Protein 6WFI (pdb70)

Structure (mmCIF, N/CA/C/O backbone):
data_6WFI
#
_entry.id   6WFI
#
_cell.length_a   68.837
_cell.length_b   68.837
_cell.length_c   103.370
_cell.angle_alpha   90.000
_cell.angle_beta   90.000
_cell.angle_gamma   90.000
#
_symmetry.space_group_name_H-M   'P 41 21 2'
#
loop_
_entity.id
_entity.type
_entity.pdbx_description
1 polymer 'Methylmalonyl-CoA epimerase'
2 non-polymer 'COBALT (II) ION'
3 non-polymer 'SULFATE ION'
4 non-polymer 'CHLORIDE ION'
5 non-polymer DI(HYDROXYETHYL)ETHER
6 non-polymer [1-[2-[3-[[(2~{R})-4-[[[(2~{R},3~{S},4~{R},5~{R})-5-(6-aminopurin-9-yl)-4-oxidanyl-3-phosphonooxy-oxolan-2-yl]methoxy-oxidanyl-phosphoryl]oxy-oxidanyl-phosphoryl]oxy-3,3-dimethyl-2-oxidanyl-butanoyl]amino]propanoylamino]ethylsulfanyl]-1-oxidanylidene-propan-2-ylidene]-bis(oxidanidyl)azanium
7 water water
#
loop_
_atom_site.group_PDB
_atom_site.id
_atom_site.type_symbol
_atom_site.label_atom_id
_atom_site.label_alt_id
_atom_site.label_comp_id
_atom_site.label_asym_id
_atom_site.label_entity_id
_atom_site.label_seq_id
_atom_site.pdbx_PDB_ins_code
_atom_site.Cartn_x
_atom_site.Cartn_y
_atom_site.Cartn_z
_atom_site.occupancy
_atom_site.B_iso_or_equiv
_atom_site.auth_seq_id
_atom_site.auth_comp_id
_atom_site.auth_asym_id
_atom_site.auth_atom_id
_atom_site.pdbx_PDB_model_num
ATOM 1 N N . SER A 1 1 ? 31.619 15.990 12.086 1.00 20.66 1 SER A N 1
ATOM 2 C CA A SER A 1 1 ? 30.447 16.759 12.072 0.50 19.22 1 SER A CA 1
ATOM 3 C CA B SER A 1 1 ? 30.240 16.515 12.153 0.50 17.29 1 SER A CA 1
ATOM 4 C C . SER A 1 1 ? 29.740 16.663 10.712 1.00 15.55 1 SER A C 1
ATOM 5 O O . SER A 1 1 ? 30.447 16.732 9.739 1.00 16.33 1 SER A O 1
ATOM 10 N N . LEU A 1 2 ? 28.431 16.663 10.679 1.00 14.38 2 LEU A N 1
ATOM 11 C CA A LEU A 1 2 ? 27.691 16.744 9.379 0.50 12.83 2 LEU A CA 1
ATOM 12 C CA B LEU A 1 2 ? 27.671 16.732 9.391 0.50 14.11 2 LEU A CA 1
ATOM 13 C C . LEU A 1 2 ? 27.521 18.218 9.030 1.00 12.54 2 LEU A C 1
ATOM 14 O O . LEU A 1 2 ? 26.826 18.963 9.736 1.00 14.12 2 LEU A O 1
ATOM 23 N N . THR A 1 3 ? 28.181 18.666 7.975 1.00 12.45 3 THR A N 1
ATOM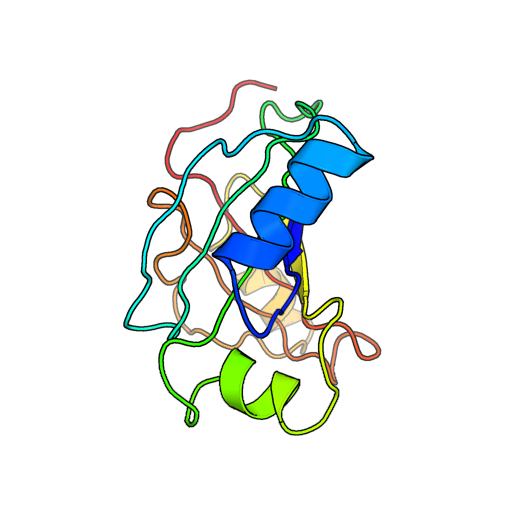 24 C CA . THR A 1 3 ? 28.343 20.071 7.650 1.00 13.02 3 THR A CA 1
ATOM 25 C C . THR A 1 3 ? 27.556 20.535 6.441 1.00 12.08 3 THR A C 1
ATOM 26 O O . THR A 1 3 ? 27.576 21.739 6.120 1.00 13.10 3 THR A O 1
ATOM 30 N N . ARG A 1 4 ? 26.910 19.641 5.688 1.00 11.24 4 ARG A N 1
ATOM 31 C CA . ARG A 1 4 ? 26.062 20.042 4.535 1.00 11.30 4 ARG A CA 1
ATOM 32 C C . ARG A 1 4 ? 25.046 18.946 4.257 1.00 10.59 4 ARG A C 1
ATOM 33 O O . ARG A 1 4 ? 25.220 17.788 4.627 1.00 11.02 4 ARG A O 1
ATOM 41 N N . ILE A 1 5 ? 24.054 19.368 3.496 1.00 11.16 5 ILE A N 1
ATOM 42 C CA . ILE A 1 5 ? 23.256 18.440 2.681 1.00 10.96 5 ILE A CA 1
ATOM 43 C C . ILE A 1 5 ? 24.105 18.101 1.500 1.00 10.98 5 ILE A C 1
ATOM 44 O O . ILE A 1 5 ? 24.365 19.036 0.689 1.00 12.74 5 ILE A O 1
ATOM 49 N N . ASP A 1 6 ? 24.581 16.925 1.274 1.00 10.48 6 ASP A N 1
ATOM 50 C CA . ASP A 1 6 ? 25.394 16.542 0.112 1.00 10.37 6 ASP A CA 1
ATOM 51 C C . ASP A 1 6 ? 24.487 16.255 -1.057 1.00 10.87 6 ASP A C 1
ATOM 52 O O . ASP A 1 6 ? 24.753 16.726 -2.168 1.00 10.63 6 ASP A O 1
ATOM 57 N N . HIS A 1 7 ? 23.447 15.470 -0.907 1.00 10.29 7 HIS A N 1
ATOM 58 C CA . HIS A 1 7 ? 22.560 15.219 -2.063 1.00 9.76 7 HIS A CA 1
ATOM 59 C C . HIS A 1 7 ? 21.238 14.698 -1.564 1.00 10.37 7 HIS A C 1
ATOM 60 O O . HIS A 1 7 ? 21.051 14.209 -0.436 1.00 11.04 7 HIS A O 1
ATOM 67 N N . ILE A 1 8 ? 20.294 14.670 -2.526 1.00 10.34 8 ILE A N 1
ATOM 68 C CA . ILE A 1 8 ? 18.978 14.030 -2.400 1.00 10.77 8 ILE A CA 1
ATOM 69 C C . ILE A 1 8 ? 18.972 12.860 -3.365 1.00 10.88 8 ILE A C 1
ATOM 70 O O . ILE A 1 8 ? 19.219 13.103 -4.578 1.00 11.65 8 ILE A O 1
ATOM 75 N N . GLY A 1 9 ? 18.796 11.649 -2.899 1.00 10.55 9 GLY A N 1
ATOM 76 C CA . GLY A 1 9 ? 18.732 10.490 -3.768 1.00 10.83 9 GLY A CA 1
ATOM 77 C C . GLY A 1 9 ? 17.342 10.265 -4.254 1.00 11.34 9 GLY A C 1
ATOM 78 O O . GLY A 1 9 ? 16.408 10.092 -3.408 1.00 11.95 9 GLY A O 1
ATOM 79 N N . ILE A 1 10 ? 17.131 10.288 -5.528 1.00 11.12 10 ILE A N 1
ATOM 80 C CA . ILE A 1 10 ? 15.819 10.229 -6.203 1.00 11.40 10 ILE A CA 1
ATOM 81 C C . ILE A 1 10 ? 15.777 9.025 -7.093 1.00 12.04 10 ILE A C 1
ATOM 82 O O . ILE A 1 10 ? 16.597 8.920 -8.011 1.00 12.70 10 ILE A O 1
ATOM 87 N N . ALA A 1 11 ? 14.902 8.057 -6.792 1.00 12.55 11 ALA A N 1
ATOM 88 C CA . ALA A 1 11 ? 14.754 6.860 -7.619 1.00 12.40 11 ALA A CA 1
ATOM 89 C C . ALA A 1 11 ? 13.834 7.123 -8.810 1.00 12.74 11 ALA A C 1
ATOM 90 O O . ALA A 1 11 ? 12.797 7.780 -8.692 1.00 13.87 11 ALA A O 1
ATOM 92 N N . CYS A 1 12 ? 14.216 6.511 -9.927 1.00 13.61 12 CYS A N 1
ATOM 93 C CA . CYS A 1 12 ? 13.463 6.669 -11.169 1.00 13.68 12 CYS A CA 1
ATOM 94 C C . CYS A 1 12 ? 13.581 5.389 -12.005 1.00 15.40 12 CYS A C 1
ATOM 95 O O . CYS A 1 12 ? 14.516 4.629 -11.893 1.00 15.78 12 CYS A O 1
ATOM 98 N N . HIS A 1 13 ? 12.528 5.198 -12.811 1.00 16.12 13 HIS A N 1
ATOM 99 C CA . HIS A 1 13 ? 12.531 4.000 -13.706 1.00 17.96 13 HIS A CA 1
ATOM 100 C C . HIS A 1 13 ? 13.482 4.154 -14.873 1.00 18.73 13 HIS A C 1
ATOM 101 O O . HIS A 1 13 ? 14.060 3.139 -15.282 1.00 19.60 13 HIS A O 1
ATOM 108 N N . ASP A 1 14 ? 13.645 5.329 -15.411 1.00 17.22 14 ASP A N 1
ATOM 109 C CA . ASP A 1 14 ? 14.428 5.599 -16.624 1.00 17.86 14 ASP A CA 1
ATOM 110 C C . ASP A 1 14 ? 15.310 6.827 -16.334 1.00 16.58 14 ASP A C 1
ATOM 111 O O . ASP A 1 14 ? 14.845 7.955 -16.385 1.00 16.35 14 ASP A O 1
ATOM 116 N N . LEU A 1 15 ? 16.563 6.538 -16.105 1.00 16.45 15 LEU A N 1
ATOM 117 C CA . LEU A 1 15 ? 17.515 7.607 -15.778 1.00 16.95 15 LEU A CA 1
ATOM 118 C C . LEU A 1 15 ? 17.530 8.649 -16.874 1.00 16.54 15 LEU A C 1
ATOM 119 O O . LEU A 1 15 ? 17.503 9.849 -16.640 1.00 16.25 15 LEU A O 1
ATOM 124 N N . ASP A 1 16 ? 17.627 8.218 -18.162 1.00 17.58 16 ASP A N 1
ATOM 125 C CA . ASP A 1 16 ? 17.776 9.205 -19.238 1.00 17.64 16 ASP A CA 1
ATOM 126 C C . ASP A 1 16 ? 16.557 10.139 -19.322 1.00 15.90 16 ASP A C 1
ATOM 127 O O . ASP A 1 16 ? 16.741 11.372 -19.498 1.00 16.84 16 ASP A O 1
ATOM 132 N N . ALA A 1 17 ? 15.382 9.568 -19.133 1.00 16.94 17 ALA A N 1
ATOM 133 C CA . ALA A 1 17 ? 14.166 10.402 -19.235 1.00 17.12 17 ALA A CA 1
ATOM 134 C C . ALA A 1 17 ? 14.080 11.384 -18.040 1.00 15.67 17 ALA A C 1
ATOM 135 O O . ALA A 1 17 ? 13.724 12.525 -18.196 1.00 16.33 17 ALA A O 1
ATOM 137 N N . THR A 1 18 ? 14.499 10.888 -16.865 1.00 15.73 18 THR A N 1
ATOM 138 C CA . THR A 1 18 ? 14.400 11.773 -15.658 1.00 14.28 18 THR A CA 1
ATOM 139 C C . THR A 1 18 ? 15.480 12.846 -15.695 1.00 14.09 18 THR A C 1
ATOM 140 O O . THR A 1 18 ? 15.179 13.996 -15.398 1.00 14.17 18 THR A O 1
ATOM 144 N N . VAL A 1 19 ? 16.685 12.501 -16.109 1.00 13.59 19 VAL A N 1
ATOM 145 C CA . VAL A 1 19 ? 17.730 13.476 -16.362 1.00 14.49 19 VAL A CA 1
ATOM 146 C C . VAL A 1 19 ? 17.225 14.580 -17.302 1.00 14.99 19 VAL A C 1
ATOM 147 O O . VAL A 1 19 ? 17.423 15.758 -17.059 1.00 14.60 19 VAL A O 1
ATOM 151 N N . GLU A 1 20 ? 16.593 14.167 -18.414 1.00 14.91 20 GLU A N 1
ATOM 152 C CA . GLU A 1 20 ? 16.071 15.165 -19.363 1.00 15.36 20 GLU A CA 1
ATOM 153 C C . GLU A 1 20 ? 14.967 16.039 -18.765 1.00 13.75 20 GLU A C 1
ATOM 154 O O . GLU A 1 20 ? 14.921 17.221 -19.032 1.00 14.99 20 GLU A O 1
ATOM 160 N N . PHE A 1 21 ? 14.117 15.449 -17.942 1.00 13.97 21 PHE A N 1
ATOM 161 C CA . PHE A 1 21 ? 13.120 16.230 -17.196 1.00 13.52 21 PHE A CA 1
ATOM 162 C C . PHE A 1 21 ? 13.739 17.365 -16.388 1.00 13.29 21 PHE A C 1
ATOM 163 O O . PHE A 1 21 ? 13.324 18.513 -16.425 1.00 13.40 21 PHE A O 1
ATOM 171 N N . TYR A 1 22 ? 14.798 17.000 -15.630 1.00 13.30 22 TYR A N 1
ATOM 172 C CA . TYR A 1 22 ? 15.423 18.030 -14.773 1.00 13.03 22 TYR A CA 1
ATOM 173 C C . TYR A 1 22 ? 16.142 19.095 -15.633 1.00 12.68 22 TYR A C 1
ATOM 174 O O . TYR A 1 22 ? 16.160 20.243 -15.251 1.00 14.46 22 TYR A O 1
ATOM 183 N N . ARG A 1 23 ? 16.755 18.653 -16.740 1.00 13.89 23 ARG A N 1
ATOM 184 C CA . ARG A 1 23 ? 17.402 19.621 -17.653 1.00 14.78 23 ARG A CA 1
ATOM 185 C C . ARG A 1 23 ? 16.359 20.572 -18.294 1.00 14.10 23 ARG A C 1
ATOM 186 O O . ARG A 1 23 ? 16.527 21.772 -18.233 1.00 15.49 23 ARG A O 1
ATOM 194 N N . ALA A 1 24 ? 15.346 19.963 -18.871 1.00 15.06 24 ALA A N 1
ATOM 195 C CA . ALA A 1 24 ? 14.335 20.752 -19.606 1.00 16.12 24 ALA A CA 1
ATOM 196 C C . ALA A 1 24 ? 13.586 21.673 -18.665 1.00 16.48 24 ALA A C 1
ATOM 197 O O . ALA A 1 24 ? 13.231 22.805 -19.007 1.00 17.78 24 ALA A O 1
ATOM 199 N N . THR A 1 25 ? 13.260 21.207 -17.468 1.00 14.68 25 THR A N 1
ATOM 200 C CA . THR A 1 25 ? 12.359 21.944 -16.577 1.00 14.82 25 THR A CA 1
ATOM 201 C C . THR A 1 25 ? 13.086 23.030 -15.806 1.00 15.83 25 THR A C 1
ATOM 202 O O . THR A 1 25 ? 12.564 24.117 -15.568 1.00 16.33 25 THR A O 1
ATOM 206 N N . TYR A 1 26 ? 14.299 22.708 -15.317 1.00 15.16 26 TYR A N 1
ATOM 207 C CA . TYR A 1 26 ? 15.046 23.577 -14.395 1.00 15.31 26 TYR A CA 1
ATOM 208 C C . TYR A 1 26 ? 16.384 24.059 -14.924 1.00 15.68 26 TYR A C 1
ATOM 209 O O . TYR A 1 26 ? 17.011 24.881 -14.229 1.00 17.97 26 TYR A O 1
ATOM 218 N N . GLY A 1 27 ? 16.850 23.495 -15.989 1.00 14.95 27 GLY A N 1
ATOM 219 C CA . GLY A 1 27 ? 18.180 23.814 -16.563 1.00 16.20 27 GLY A CA 1
ATOM 220 C C . GLY A 1 27 ? 19.272 23.083 -15.846 1.00 19.65 27 GLY A C 1
ATOM 221 O O . GLY A 1 27 ? 20.461 23.475 -16.048 1.00 21.92 27 GLY A O 1
ATOM 222 N N . PHE A 1 28 ? 19.006 22.100 -14.984 1.00 15.96 28 PHE A N 1
ATOM 223 C CA . PHE A 1 28 ? 20.084 21.392 -14.276 1.00 16.06 28 PHE A CA 1
ATOM 224 C C . PHE A 1 28 ? 20.779 20.481 -15.246 1.00 17.77 28 PHE A C 1
ATOM 225 O O . PHE A 1 28 ? 20.136 19.576 -15.851 1.00 20.06 28 PHE A O 1
ATOM 233 N N . GLU A 1 29 ? 22.111 20.560 -15.255 1.00 16.67 29 GLU A N 1
ATOM 234 C CA . GLU A 1 29 ? 22.910 19.734 -16.144 1.00 16.12 29 GLU A CA 1
ATOM 235 C C . GLU A 1 29 ? 23.532 18.600 -15.389 1.00 14.82 29 GLU A C 1
ATOM 236 O O . GLU A 1 29 ? 23.667 18.657 -14.147 1.00 15.97 29 GLU A O 1
ATOM 242 N N . VAL A 1 30 ? 23.955 17.582 -16.085 1.00 15.13 30 VAL A N 1
ATOM 243 C CA . VAL A 1 30 ? 24.643 16.425 -15.480 1.00 15.17 30 VAL A CA 1
ATOM 244 C C . VAL A 1 30 ? 26.052 16.802 -15.110 1.00 16.53 30 VAL A C 1
ATOM 245 O O . VAL A 1 30 ? 26.887 17.171 -15.972 1.00 18.66 30 VAL A O 1
ATOM 249 N N . PHE A 1 31 ? 26.448 16.676 -13.848 1.00 13.40 31 PHE A N 1
ATOM 250 C CA . PHE A 1 31 ? 27.823 16.854 -13.340 1.00 13.04 31 PHE A CA 1
ATOM 251 C C . PHE A 1 31 ? 28.581 15.585 -13.568 1.00 13.29 31 PHE A C 1
ATOM 252 O O . PHE A 1 31 ? 29.790 15.650 -13.936 1.00 13.85 31 PHE A O 1
ATOM 260 N N . HIS A 1 32 ? 28.016 14.444 -13.367 1.00 13.19 32 HIS A N 1
ATOM 261 C CA . HIS A 1 32 ? 28.697 13.143 -13.504 1.00 13.31 32 HIS A CA 1
ATOM 262 C C . HIS A 1 32 ? 27.701 12.034 -13.653 1.00 13.64 32 HIS A C 1
ATOM 263 O O . HIS A 1 32 ? 26.579 12.143 -13.092 1.00 14.77 32 HIS A O 1
ATOM 270 N N . THR A 1 33 ? 28.031 10.942 -14.314 1.00 14.83 33 THR A N 1
ATOM 271 C CA A THR A 1 33 ? 27.204 9.737 -14.343 0.50 14.93 33 THR A CA 1
ATOM 272 C CA B THR A 1 33 ? 27.228 9.720 -14.380 0.50 15.23 33 THR A CA 1
ATOM 273 C C . THR A 1 33 ? 28.119 8.539 -14.127 1.00 16.11 33 THR A C 1
ATOM 274 O O . THR A 1 33 ? 29.297 8.606 -14.579 1.00 17.63 33 THR A O 1
ATOM 281 N N A GLU A 1 34 ? 27.565 7.476 -13.619 0.50 12.70 34 GLU A N 1
ATOM 282 N N B GLU A 1 34 ? 27.731 7.557 -13.328 0.50 16.60 34 GLU A N 1
ATOM 283 C CA A GLU A 1 34 ? 28.345 6.243 -13.439 0.50 13.12 34 GLU A CA 1
ATOM 284 C CA B GLU A 1 34 ? 28.508 6.297 -13.151 0.50 18.27 34 GLU A CA 1
ATOM 285 C C A GLU A 1 34 ? 27.387 5.140 -13.123 0.50 13.67 34 GLU A C 1
ATOM 286 C C B GLU A 1 34 ? 27.585 5.142 -12.738 0.50 18.74 34 GLU A C 1
ATOM 287 O O A GLU A 1 34 ? 26.208 5.442 -12.764 0.50 12.94 34 GLU A O 1
ATOM 288 O O B GLU A 1 34 ? 26.514 5.337 -12.116 0.50 17.19 34 GLU A O 1
ATOM 299 N N . VAL A 1 35 ? 27.919 3.918 -13.115 1.00 16.90 35 VAL A N 1
ATOM 300 C CA . VAL A 1 35 ? 27.249 2.731 -12.602 1.00 16.44 35 VAL A CA 1
ATOM 301 C C . VAL A 1 35 ? 27.957 2.278 -11.367 1.00 16.89 35 VAL A C 1
ATOM 302 O O . VAL A 1 35 ? 29.186 2.228 -11.323 1.00 18.78 35 VAL A O 1
ATOM 306 N N . ASN A 1 36 ? 27.219 1.934 -10.323 1.00 16.84 36 ASN A N 1
ATOM 307 C CA . ASN A 1 36 ? 27.765 1.346 -9.111 1.00 17.49 36 ASN A CA 1
ATOM 308 C C . ASN A 1 36 ? 27.179 -0.043 -9.016 1.00 19.10 36 ASN A C 1
ATOM 309 O O . ASN A 1 36 ? 26.019 -0.222 -8.638 1.00 18.92 36 ASN A O 1
ATOM 314 N N . GLU A 1 37 ? 27.950 -1.043 -9.446 1.00 20.61 37 GLU A N 1
ATOM 315 C CA A GLU A 1 37 ? 27.354 -2.396 -9.530 0.50 22.35 37 GLU A CA 1
ATOM 316 C CA B GLU A 1 37 ? 27.466 -2.432 -9.507 0.50 21.01 37 GLU A CA 1
ATOM 317 C C . GLU A 1 37 ? 27.141 -2.962 -8.116 1.00 20.04 37 GLU A C 1
ATOM 318 O O . GLU A 1 37 ? 26.096 -3.610 -7.928 1.00 22.53 37 GLU A O 1
ATOM 329 N N . GLU A 1 38 ? 27.989 -2.651 -7.141 1.00 19.59 38 GLU A N 1
ATOM 330 C CA . GLU A 1 38 ? 27.738 -3.144 -5.767 1.00 20.45 38 GLU A CA 1
ATOM 331 C C . GLU A 1 38 ? 26.361 -2.647 -5.289 1.00 20.75 38 GLU A C 1
ATOM 332 O O . GLU A 1 38 ? 25.590 -3.395 -4.656 1.00 21.66 38 GLU A O 1
ATOM 338 N N . GLN A 1 39 ? 26.078 -1.345 -5.438 1.00 18.47 39 GLN A N 1
ATOM 339 C CA . GLN A 1 39 ? 24.810 -0.768 -4.959 1.00 17.98 39 GLN A CA 1
ATOM 340 C C . GLN A 1 39 ? 23.681 -1.108 -5.913 1.00 18.93 39 GLN A C 1
ATOM 341 O O . GLN A 1 39 ? 22.527 -1.036 -5.477 1.00 20.92 39 GLN A O 1
ATOM 347 N N . GLY A 1 40 ? 23.938 -1.493 -7.146 1.00 18.27 40 GLY A N 1
ATOM 348 C CA . GLY A 1 40 ? 22.909 -1.832 -8.121 1.00 18.36 40 GLY A CA 1
ATOM 349 C C . GLY A 1 40 ? 22.193 -0.609 -8.693 1.00 17.73 40 GLY A C 1
ATOM 350 O O . GLY A 1 40 ? 20.967 -0.625 -8.871 1.00 18.79 40 GLY A O 1
ATOM 351 N N . VAL A 1 41 ? 22.952 0.433 -9.027 1.00 18.42 41 VAL A N 1
ATOM 352 C CA . VAL A 1 41 ? 22.348 1.678 -9.585 1.00 16.56 41 VAL A CA 1
ATOM 353 C C . VAL A 1 41 ? 23.151 2.209 -10.754 1.00 16.86 41 VAL A C 1
ATOM 354 O O . VAL A 1 41 ? 24.404 2.078 -10.763 1.00 17.44 41 VAL A O 1
ATOM 358 N N . ARG A 1 42 ? 22.446 2.824 -11.675 1.00 15.80 42 ARG A N 1
ATOM 359 C CA A ARG A 1 42 ? 22.983 3.773 -12.660 0.50 16.90 42 ARG A CA 1
ATOM 360 C CA B ARG A 1 42 ? 23.095 3.783 -12.577 0.50 16.42 42 ARG A CA 1
ATOM 361 C C . ARG A 1 42 ? 22.662 5.161 -12.089 1.00 15.60 42 ARG A C 1
ATOM 362 O O . ARG A 1 42 ? 21.447 5.359 -11.827 1.00 16.77 42 ARG A O 1
ATOM 377 N N . GLU A 1 43 ? 23.638 6.002 -11.887 1.00 15.60 43 GLU A N 1
ATOM 378 C CA . GLU A 1 43 ? 23.394 7.300 -11.212 1.00 16.23 43 GLU A CA 1
ATOM 379 C C . GLU A 1 43 ? 23.734 8.415 -12.141 1.00 14.90 43 GLU A C 1
ATOM 380 O O . GLU A 1 43 ? 24.701 8.332 -12.963 1.00 15.76 43 GLU A O 1
ATOM 386 N N . ALA A 1 44 ? 23.065 9.542 -11.960 1.00 14.42 44 ALA A N 1
ATOM 387 C CA . ALA A 1 44 ? 23.480 10.842 -12.518 1.00 13.94 44 ALA A CA 1
ATOM 388 C C . ALA A 1 44 ? 23.464 11.835 -11.374 1.00 12.74 44 ALA A C 1
ATOM 389 O O . ALA A 1 44 ? 22.423 11.920 -10.653 1.00 14.27 44 ALA A O 1
ATOM 391 N N . MET A 1 45 ? 24.515 12.584 -11.158 1.00 12.34 45 MET A N 1
ATOM 392 C CA . MET A 1 45 ? 24.600 13.666 -10.210 1.00 11.60 45 MET A CA 1
ATOM 393 C C . MET A 1 45 ? 24.386 14.961 -10.937 1.00 11.00 45 MET A C 1
ATOM 394 O O . MET A 1 45 ? 25.098 15.243 -11.931 1.00 12.74 45 MET A O 1
ATOM 399 N N . LEU A 1 46 ? 23.473 15.790 -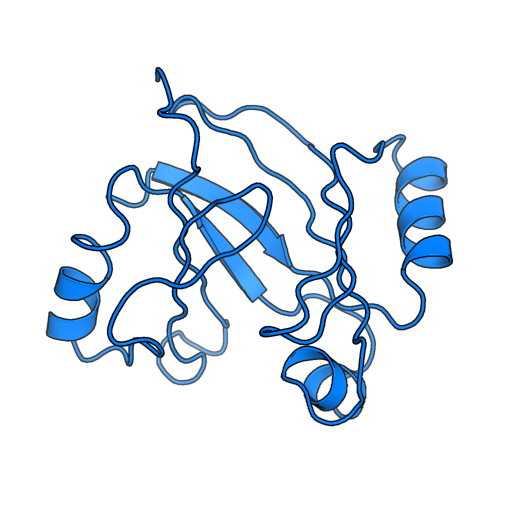10.470 1.00 11.02 46 LEU A N 1
ATOM 400 C CA A LEU A 1 46 ? 23.186 17.125 -11.022 0.50 10.40 46 LEU A CA 1
ATOM 401 C CA B LEU A 1 46 ? 23.193 17.123 -11.021 0.5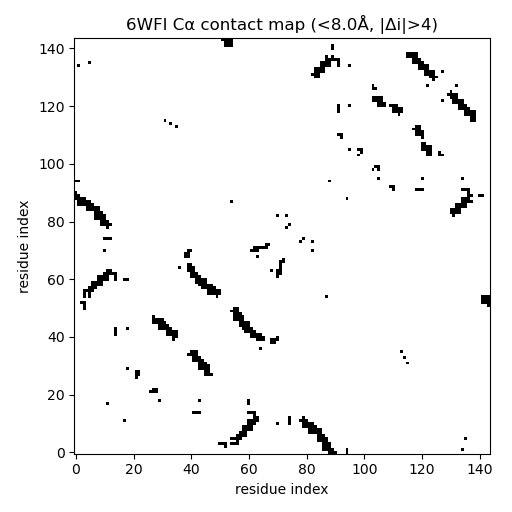0 11.09 46 LEU A CA 1
ATOM 402 C C . LEU A 1 46 ? 23.582 18.125 -9.953 1.00 11.85 46 LEU A C 1
ATOM 403 O O . LEU A 1 46 ? 22.972 18.097 -8.863 1.00 11.67 46 LEU A O 1
ATOM 412 N N . LYS A 1 47 ? 24.593 18.955 -10.136 1.00 11.97 47 LYS A N 1
ATOM 413 C CA . LYS A 1 47 ? 25.003 19.888 -9.111 1.00 11.58 47 LYS A CA 1
ATOM 414 C C . LYS A 1 47 ? 24.093 21.049 -9.055 1.00 12.43 47 LYS A C 1
ATOM 415 O O . LYS A 1 47 ? 23.884 21.732 -10.098 1.00 13.08 47 LYS A O 1
ATOM 421 N N . ILE A 1 48 ? 23.520 21.389 -7.894 1.00 12.02 48 ILE A N 1
ATOM 422 C CA . ILE A 1 48 ? 22.618 22.514 -7.731 1.00 11.43 48 ILE A CA 1
ATOM 423 C C . ILE A 1 48 ? 23.329 23.717 -7.190 1.00 11.79 48 ILE A C 1
ATOM 424 O O . ILE A 1 48 ? 23.001 24.843 -7.588 1.00 12.97 48 ILE A O 1
ATOM 429 N N . ASN A 1 49 ? 24.257 23.557 -6.261 1.00 11.50 49 ASN A N 1
ATOM 430 C CA . ASN A 1 49 ? 24.939 24.695 -5.617 1.00 11.78 49 ASN A CA 1
ATOM 431 C C . ASN A 1 49 ? 26.195 24.194 -4.964 1.00 12.24 49 ASN A C 1
ATOM 432 O O . ASN A 1 49 ? 26.353 23.011 -4.670 1.00 11.92 49 ASN A O 1
ATOM 437 N N . ASP A 1 50 ? 27.093 25.131 -4.633 1.00 12.76 50 ASP A N 1
ATOM 438 C CA . ASP A 1 50 ? 28.190 24.885 -3.703 1.00 12.96 50 ASP A CA 1
ATOM 439 C C . ASP A 1 50 ? 27.719 25.221 -2.296 1.00 12.16 50 ASP A C 1
ATOM 440 O O . ASP A 1 50 ? 26.739 25.911 -2.109 1.00 12.53 50 ASP A O 1
ATOM 445 N N . THR A 1 51 ? 28.496 24.711 -1.323 1.00 12.84 51 THR A N 1
ATOM 446 C CA . THR A 1 51 ? 28.109 24.848 0.110 1.00 13.35 51 THR A CA 1
ATOM 447 C C . THR A 1 51 ? 29.253 25.464 0.943 1.00 13.93 51 THR A C 1
ATOM 448 O O . THR A 1 51 ? 30.423 25.391 0.560 1.00 15.29 51 THR A O 1
ATOM 452 N N . SER A 1 52 ? 28.846 25.974 2.070 1.00 14.14 52 SER A N 1
ATOM 453 C CA . SER A 1 52 ? 29.754 26.799 2.929 1.00 15.68 52 SER A CA 1
ATOM 454 C C . SER A 1 52 ? 30.817 25.950 3.565 1.00 17.25 52 SER A C 1
ATOM 455 O O . SER A 1 52 ? 31.803 26.579 4.043 1.00 19.48 52 SER A O 1
ATOM 458 N N . ASP A 1 53 ? 30.757 24.640 3.597 1.00 14.76 53 ASP A N 1
ATOM 459 C CA . ASP A 1 53 ? 31.844 23.765 4.109 1.00 15.76 53 ASP A CA 1
ATOM 460 C C . ASP A 1 53 ? 32.860 23.429 3.047 1.00 16.18 53 ASP A C 1
ATOM 461 O O . ASP A 1 53 ? 33.731 22.591 3.264 1.00 17.96 53 ASP A O 1
ATOM 466 N N . GLY A 1 54 ? 32.758 24.027 1.866 1.00 15.74 54 GLY A N 1
ATOM 467 C CA . GLY A 1 54 ? 33.622 23.707 0.747 1.00 15.58 54 GLY A CA 1
ATOM 468 C C . GLY A 1 54 ? 33.132 22.657 -0.190 1.00 15.55 54 GLY A C 1
ATOM 469 O O . GLY A 1 54 ? 33.728 22.327 -1.212 1.00 17.63 54 GLY A O 1
ATOM 470 N N . GLY A 1 55 ? 31.994 22.028 0.155 1.00 15.40 55 GLY A N 1
ATOM 471 C CA . GLY A 1 55 ? 31.422 20.988 -0.687 1.00 15.10 55 GLY A CA 1
ATOM 472 C C . GLY A 1 55 ? 30.378 21.526 -1.627 1.00 12.73 55 GLY A C 1
ATOM 473 O O . GLY A 1 55 ? 30.428 22.647 -2.112 1.00 13.45 55 GLY A O 1
ATOM 474 N N . ALA A 1 56 ? 29.460 20.621 -2.004 1.00 12.53 56 ALA A N 1
ATOM 475 C CA . ALA A 1 56 ? 28.417 20.935 -2.974 1.00 12.18 56 ALA A CA 1
ATOM 476 C C . ALA A 1 56 ? 27.178 20.139 -2.621 1.00 12.35 56 ALA A C 1
ATOM 477 O O . ALA A 1 56 ? 27.253 19.168 -1.848 1.00 12.56 56 ALA A O 1
ATOM 479 N N . SER A 1 57 ? 26.093 20.498 -3.223 1.00 11.46 57 SER A N 1
ATOM 480 C CA A SER A 1 57 ? 24.793 19.790 -3.085 0.50 9.83 57 SER A CA 1
ATOM 481 C CA B SER A 1 57 ? 24.776 19.862 -3.075 0.50 12.44 57 SER A CA 1
ATOM 482 C C . SER A 1 57 ? 24.307 19.398 -4.440 1.00 10.84 57 SER A C 1
ATOM 483 O O . SER A 1 57 ? 24.284 20.237 -5.374 1.00 12.29 57 SER A O 1
ATOM 488 N N . TYR A 1 58 ? 23.878 18.177 -4.552 1.00 10.72 58 TYR A N 1
ATOM 489 C CA . TYR A 1 58 ? 23.461 17.544 -5.786 1.00 10.85 58 TYR A CA 1
ATOM 490 C C . TYR A 1 58 ? 22.112 16.934 -5.678 1.00 10.85 58 TYR A C 1
ATOM 491 O O . TYR A 1 58 ? 21.629 16.524 -4.579 1.00 10.95 58 TYR A O 1
ATOM 500 N N . LEU A 1 59 ? 21.459 16.739 -6.824 1.00 10.66 59 LEU A N 1
ATOM 501 C CA . LEU A 1 59 ? 20.405 15.717 -6.975 1.00 11.21 59 LEU A CA 1
ATOM 502 C C . LEU A 1 59 ? 21.044 14.487 -7.516 1.00 11.04 59 LEU A C 1
ATOM 503 O O . LEU A 1 59 ? 21.793 14.555 -8.531 1.00 11.84 59 LEU A O 1
ATOM 508 N N . GLN A 1 60 ? 20.887 13.349 -6.862 1.00 10.89 60 GLN A N 1
ATOM 509 C CA A GLN A 1 60 ? 21.413 12.052 -7.306 0.50 10.25 60 GLN A CA 1
ATOM 510 C CA B GLN A 1 60 ? 21.420 12.038 -7.289 0.50 11.08 60 GLN A CA 1
ATOM 511 C C . GLN A 1 60 ? 20.265 11.228 -7.856 1.00 11.76 60 GLN A C 1
ATOM 512 O O . GLN A 1 60 ? 19.464 10.687 -7.081 1.00 12.20 60 GLN A O 1
ATOM 523 N N . LEU A 1 61 ? 20.148 11.167 -9.165 1.00 11.74 61 LEU A N 1
ATOM 524 C CA A LEU A 1 61 ? 19.098 10.382 -9.832 0.50 11.04 61 LEU A CA 1
ATOM 525 C CA B LEU A 1 61 ? 19.106 10.388 -9.852 0.50 12.33 61 LEU A CA 1
ATOM 526 C C . LEU A 1 61 ? 19.566 8.948 -9.991 1.00 12.62 61 LEU A C 1
ATOM 527 O O . LEU A 1 61 ? 20.735 8.755 -10.388 1.00 13.64 61 LEU A O 1
ATOM 536 N N . LEU A 1 62 ? 18.753 7.982 -9.663 1.00 12.55 62 LEU A N 1
ATOM 537 C CA . LEU A 1 62 ? 19.159 6.589 -9.568 1.00 13.28 62 LEU A CA 1
ATOM 538 C C . LEU A 1 62 ? 18.144 5.705 -10.257 1.00 14.20 62 LEU A C 1
ATOM 539 O O . LEU A 1 62 ? 16.984 5.696 -9.892 1.00 14.70 62 LEU A O 1
ATOM 544 N N . GLU A 1 63 ? 18.636 4.926 -11.232 1.00 13.69 63 GLU A N 1
ATOM 545 C CA . GLU A 1 63 ? 17.830 3.856 -11.880 1.00 16.09 63 GLU A CA 1
ATOM 546 C C . GLU A 1 63 ? 18.457 2.553 -11.456 1.00 16.10 63 GLU A C 1
ATOM 547 O O . GLU A 1 63 ? 19.678 2.381 -11.448 1.00 16.84 63 GLU A O 1
ATOM 553 N N . PRO A 1 64 ? 17.642 1.552 -11.082 1.00 16.90 64 PRO A N 1
ATOM 554 C CA . PRO A 1 64 ? 18.229 0.279 -10.698 1.00 17.55 64 PRO A CA 1
ATOM 555 C C . PRO A 1 64 ? 18.850 -0.479 -11.867 1.00 19.55 64 PRO A C 1
ATOM 556 O O . PRO A 1 64 ? 18.336 -0.380 -12.967 1.00 21.88 64 PRO A O 1
ATOM 560 N N . THR A 1 65 ? 19.954 -1.159 -11.582 1.00 18.86 65 THR A N 1
ATOM 561 C CA . THR A 1 65 ? 20.574 -2.039 -12.616 1.00 21.45 65 THR A CA 1
ATOM 562 C C . THR A 1 65 ? 19.970 -3.445 -12.534 1.00 24.35 65 THR A C 1
ATOM 563 O O . THR A 1 65 ? 20.197 -4.208 -13.507 1.00 28.26 65 THR A O 1
ATOM 567 N N . ARG A 1 66 ? 19.271 -3.750 -11.470 1.00 23.56 66 ARG A N 1
ATOM 568 C CA . ARG A 1 66 ? 18.664 -5.087 -11.238 1.00 27.35 66 ARG A CA 1
ATOM 569 C C . ARG A 1 66 ? 17.503 -4.912 -10.280 1.00 29.61 66 ARG A C 1
ATOM 570 O O . ARG A 1 66 ? 17.496 -3.963 -9.440 1.00 24.34 66 ARG A O 1
ATOM 578 N N . GLU A 1 67 ? 16.508 -5.778 -10.378 1.00 29.21 67 GLU A N 1
ATOM 579 C CA . GLU A 1 67 ? 15.339 -5.698 -9.488 1.00 28.89 67 GLU A CA 1
ATOM 580 C C . GLU A 1 67 ? 15.748 -6.010 -8.054 1.00 25.78 67 GLU A C 1
ATOM 581 O O . GLU A 1 67 ? 15.167 -5.396 -7.105 1.00 27.92 67 GLU A O 1
ATOM 587 N N . ASP A 1 68 ? 16.676 -6.953 -7.858 1.00 27.50 68 ASP A N 1
ATOM 588 C CA . ASP A 1 68 ? 17.166 -7.373 -6.523 1.00 30.66 68 ASP A CA 1
ATOM 589 C C . ASP A 1 68 ? 18.286 -6.425 -6.098 1.00 29.74 68 ASP A C 1
ATOM 590 O O . ASP A 1 68 ? 19.499 -6.758 -6.209 1.00 29.07 68 ASP A O 1
ATOM 595 N N . SER A 1 69 ? 17.846 -5.231 -5.709 1.00 25.48 69 SER A N 1
ATOM 596 C CA . SER A 1 69 ? 18.743 -4.128 -5.269 1.00 23.10 69 SER A CA 1
ATOM 597 C C . SER A 1 69 ? 17.931 -3.242 -4.366 1.00 21.88 69 SER A C 1
ATOM 598 O O . SER A 1 69 ? 16.664 -3.246 -4.451 1.00 22.59 69 SER A O 1
ATOM 601 N N . ALA A 1 70 ? 18.578 -2.399 -3.589 1.00 21.74 70 ALA A N 1
ATOM 602 C CA . ALA A 1 70 ? 17.853 -1.475 -2.723 1.00 21.35 70 ALA A CA 1
ATOM 603 C C . ALA A 1 70 ? 16.884 -0.639 -3.549 1.00 22.16 70 ALA A C 1
ATOM 604 O O . ALA A 1 70 ? 15.694 -0.481 -3.213 1.00 22.92 70 ALA A O 1
ATOM 606 N N . VAL A 1 71 ? 17.341 0.003 -4.620 1.00 18.94 71 VAL A N 1
ATOM 607 C CA . VAL A 1 71 ? 16.460 0.896 -5.392 1.00 19.14 71 VAL A CA 1
ATOM 608 C C . VAL A 1 71 ? 15.403 0.098 -6.184 1.00 20.03 71 VAL A C 1
ATOM 609 O O . VAL A 1 71 ? 14.289 0.560 -6.333 1.00 20.62 71 VAL A O 1
ATOM 613 N N . GLY A 1 72 ? 15.824 -1.063 -6.726 1.00 20.71 72 GLY A N 1
ATOM 614 C CA . GLY A 1 72 ? 14.873 -1.892 -7.484 1.00 19.96 72 GLY A CA 1
ATOM 615 C C . GLY A 1 72 ? 13.699 -2.286 -6.602 1.00 20.99 72 GLY A C 1
ATOM 616 O O . GLY A 1 72 ? 12.500 -2.117 -7.048 1.00 22.31 72 GLY A O 1
ATOM 617 N N . LYS A 1 73 ? 13.965 -2.707 -5.401 1.00 23.55 73 LYS A N 1
ATOM 618 C CA . LYS A 1 73 ? 12.883 -3.143 -4.487 1.00 25.43 73 LYS A CA 1
ATOM 619 C C . LYS A 1 73 ? 12.050 -1.935 -4.112 1.00 25.73 73 LYS A C 1
ATOM 620 O O . LYS A 1 73 ? 10.820 -1.978 -3.967 1.00 24.50 73 LYS A O 1
ATOM 626 N N . TRP A 1 74 ? 12.708 -0.814 -3.828 1.00 22.31 74 TRP A N 1
ATOM 627 C CA . TRP A 1 74 ? 11.991 0.348 -3.358 1.00 20.74 74 TRP A CA 1
ATOM 628 C C . TRP A 1 74 ? 11.064 0.872 -4.453 1.00 19.04 74 TRP A C 1
ATOM 629 O O . TRP A 1 74 ? 9.924 1.243 -4.183 1.00 19.83 74 TRP A O 1
ATOM 640 N N . LEU A 1 75 ? 11.530 0.928 -5.706 1.00 20.04 75 LEU A N 1
ATOM 641 C CA . LEU A 1 75 ? 10.697 1.428 -6.814 1.00 20.45 75 LEU A CA 1
ATOM 642 C C . LEU A 1 75 ? 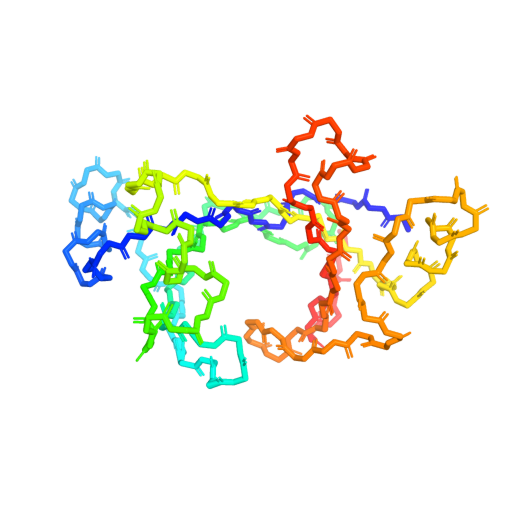9.465 0.519 -7.032 1.00 20.70 75 LEU A C 1
ATOM 643 O O . LEU A 1 75 ? 8.411 0.988 -7.334 1.00 21.77 75 LEU A O 1
ATOM 648 N N . ALA A 1 76 ? 9.715 -0.788 -6.927 1.00 23.08 76 ALA A N 1
ATOM 649 C CA . ALA A 1 76 ? 8.637 -1.793 -7.142 1.00 25.73 76 ALA A CA 1
ATOM 650 C C . ALA A 1 76 ? 7.546 -1.507 -6.135 1.00 23.80 76 ALA A C 1
ATOM 651 O O . ALA A 1 76 ? 6.326 -1.598 -6.499 1.00 28.28 76 ALA A O 1
ATOM 653 N N . LYS A 1 77 ? 7.899 -1.202 -4.897 1.00 23.03 77 LYS A N 1
ATOM 654 C CA A LYS A 1 77 ? 6.930 -0.997 -3.792 0.50 23.64 77 LYS A CA 1
ATOM 655 C CA B LYS A 1 77 ? 6.957 -1.000 -3.787 0.50 23.62 77 LYS A CA 1
ATOM 656 C C . LYS A 1 77 ? 6.306 0.381 -3.871 1.00 26.94 77 LYS A C 1
ATOM 657 O O . LYS A 1 77 ? 5.115 0.504 -3.586 1.00 29.61 77 LYS A O 1
ATOM 668 N N . ASN A 1 78 ? 7.099 1.434 -4.173 1.00 20.54 78 ASN A N 1
ATOM 669 C CA . ASN A 1 78 ? 6.647 2.797 -3.889 1.00 20.92 78 ASN A CA 1
ATOM 670 C C . ASN A 1 78 ? 6.441 3.659 -5.145 1.00 18.48 78 ASN A C 1
ATOM 671 O O . ASN A 1 78 ? 5.930 4.772 -5.029 1.00 21.35 78 ASN A O 1
ATOM 676 N N . GLY A 1 79 ? 6.988 3.245 -6.270 1.00 17.86 79 GLY A N 1
ATOM 677 C CA . GLY A 1 79 ? 7.061 4.074 -7.463 1.00 17.91 79 GLY A CA 1
ATOM 678 C C . GLY A 1 79 ? 8.158 5.147 -7.341 1.00 15.96 79 GLY A C 1
ATOM 679 O O . GLY A 1 79 ? 8.865 5.214 -6.312 1.00 17.83 79 GLY A O 1
ATOM 680 N N . GLU A 1 80 ? 8.293 5.942 -8.349 1.00 15.00 80 GLU A N 1
ATOM 681 C CA . GLU A 1 80 ? 9.403 6.937 -8.457 1.00 14.98 80 GLU A CA 1
ATOM 682 C C . GLU A 1 80 ? 9.210 7.997 -7.372 1.00 13.96 80 GLU A C 1
ATOM 683 O O . GLU A 1 80 ? 8.122 8.388 -6.979 1.00 14.58 80 GLU A O 1
ATOM 689 N N . GLY A 1 81 ? 10.366 8.480 -6.852 1.00 13.27 81 GLY A N 1
ATOM 690 C CA . GLY A 1 81 ? 10.346 9.557 -5.848 1.00 13.42 81 GLY A CA 1
ATOM 691 C C . GLY A 1 81 ? 11.616 9.572 -5.020 1.00 12.21 81 GLY A C 1
ATOM 692 O O . GLY A 1 81 ? 12.588 8.939 -5.368 1.00 12.33 81 GLY A O 1
ATOM 693 N N . VAL A 1 82 ? 11.561 10.364 -3.971 1.00 13.00 82 VAL A N 1
ATOM 694 C CA . VAL A 1 82 ? 12.742 10.510 -3.102 1.00 11.59 82 VAL A CA 1
ATOM 695 C C . VAL A 1 82 ? 13.029 9.239 -2.375 1.00 12.75 82 VAL A C 1
ATOM 696 O O . VAL A 1 82 ? 12.119 8.692 -1.688 1.00 15.11 82 VAL A O 1
ATOM 700 N N . HIS A 1 83 ? 14.217 8.721 -2.469 1.00 11.69 83 HIS A N 1
ATOM 701 C CA A HIS A 1 83 ? 14.657 7.467 -1.866 0.50 11.33 83 HIS A CA 1
ATOM 702 C CA B HIS A 1 83 ? 14.673 7.466 -1.884 0.50 12.01 83 HIS A CA 1
ATOM 703 C C . HIS A 1 83 ? 15.504 7.689 -0.617 1.00 11.67 83 HIS A C 1
ATOM 704 O O . HIS A 1 83 ? 15.359 6.934 0.340 1.00 12.78 83 HIS A O 1
ATOM 717 N N . HIS A 1 84 ? 16.383 8.679 -0.580 1.00 11.37 84 HIS A N 1
ATOM 718 C CA . HIS A 1 84 ? 17.233 8.915 0.600 1.00 11.56 84 HIS A CA 1
ATOM 719 C C . HIS A 1 84 ? 17.718 10.344 0.617 1.00 10.48 84 HIS A C 1
ATOM 720 O O . HIS A 1 84 ? 17.607 11.049 -0.406 1.00 11.34 84 HIS A O 1
ATOM 727 N N . ILE A 1 85 ? 18.289 10.763 1.702 1.00 10.36 85 ILE A N 1
ATOM 728 C CA . ILE A 1 85 ? 18.995 12.065 1.815 1.00 11.04 85 ILE A CA 1
ATOM 729 C C . ILE A 1 85 ? 20.380 11.771 2.267 1.00 10.86 85 ILE A C 1
ATOM 730 O O . ILE A 1 85 ? 20.619 10.784 2.999 1.00 12.08 85 ILE A O 1
ATOM 735 N N . ALA A 1 86 ? 21.327 12.585 1.921 1.00 10.89 86 ALA A N 1
ATOM 736 C CA . ALA A 1 86 ? 22.736 12.417 2.273 1.00 10.56 86 ALA A CA 1
ATOM 737 C C . ALA A 1 86 ? 23.335 13.653 2.883 1.00 10.85 86 ALA A C 1
ATOM 738 O O . ALA A 1 86 ? 23.170 14.739 2.316 1.00 11.50 86 ALA A O 1
ATOM 740 N N . PHE A 1 87 ? 24.046 13.496 3.959 1.00 10.31 87 PHE A N 1
ATOM 741 C CA . PHE A 1 87 ? 24.769 14.557 4.670 1.00 11.23 87 PHE A CA 1
ATOM 742 C C . PHE A 1 87 ? 26.262 14.381 4.428 1.00 11.68 87 PHE A C 1
ATOM 743 O O . PHE A 1 87 ? 26.773 13.276 4.550 1.00 12.17 87 PHE A O 1
ATOM 751 N N . GLY A 1 88 ? 26.939 15.482 4.162 1.00 11.16 88 GLY A N 1
ATOM 752 C CA . GLY A 1 88 ? 28.404 15.468 4.005 1.00 10.98 88 GLY A CA 1
ATOM 753 C C . GLY A 1 88 ? 29.129 15.730 5.289 1.00 11.16 88 GLY A C 1
ATOM 754 O O . GLY A 1 88 ? 28.638 16.453 6.176 1.00 11.97 88 GLY A O 1
ATOM 755 N N . THR A 1 89 ? 30.329 15.166 5.361 1.00 11.97 89 THR A N 1
ATOM 756 C CA . THR A 1 89 ? 31.222 15.240 6.535 1.00 12.50 89 THR A CA 1
ATOM 757 C C . THR A 1 89 ? 32.627 15.111 6.004 1.00 13.24 89 THR A C 1
ATOM 758 O O . THR A 1 89 ? 32.865 14.393 5.065 1.00 13.16 89 THR A O 1
ATOM 762 N N . ALA A 1 90 ? 33.572 15.667 6.771 1.00 14.69 90 ALA A N 1
ATOM 763 C CA . ALA A 1 90 ? 34.989 15.503 6.468 1.00 14.63 90 ALA A CA 1
ATOM 764 C C . ALA A 1 90 ? 35.492 14.184 7.032 1.00 15.97 90 ALA A C 1
ATOM 765 O O . ALA A 1 90 ? 36.614 13.774 6.626 1.00 18.11 90 ALA A O 1
ATOM 767 N N . ASP A 1 91 ? 34.718 13.431 7.827 1.00 15.06 91 ASP A N 1
ATOM 768 C CA . ASP A 1 91 ? 35.209 12.195 8.450 1.00 16.88 91 ASP A CA 1
ATOM 769 C C . ASP A 1 91 ? 34.026 11.276 8.704 1.00 15.34 91 ASP A C 1
ATOM 770 O O . ASP A 1 91 ? 33.495 11.162 9.836 1.00 15.92 91 ASP A O 1
ATOM 775 N N . VAL A 1 92 ? 33.620 10.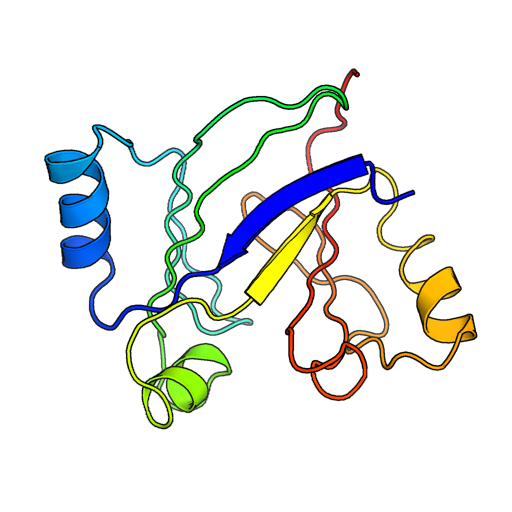594 7.656 1.00 13.89 92 VAL A N 1
ATOM 776 C CA . VAL A 1 92 ? 32.456 9.686 7.722 1.00 14.27 92 VAL A CA 1
ATOM 777 C C . VAL A 1 92 ? 32.769 8.595 8.756 1.00 14.61 92 VAL A C 1
ATOM 778 O O . VAL A 1 92 ? 31.856 8.137 9.453 1.00 15.02 92 VAL A O 1
ATOM 782 N N . ASP A 1 93 ? 34.009 8.105 8.807 1.00 16.45 93 ASP A N 1
ATOM 783 C CA . ASP A 1 93 ? 34.288 6.977 9.742 1.00 16.93 93 ASP A CA 1
ATOM 784 C C . ASP A 1 93 ? 34.011 7.462 11.157 1.00 16.55 93 ASP A C 1
ATOM 785 O O . ASP A 1 93 ? 33.352 6.687 11.950 1.00 17.23 93 ASP A O 1
ATOM 790 N N . ALA A 1 94 ? 34.455 8.607 11.550 1.00 17.31 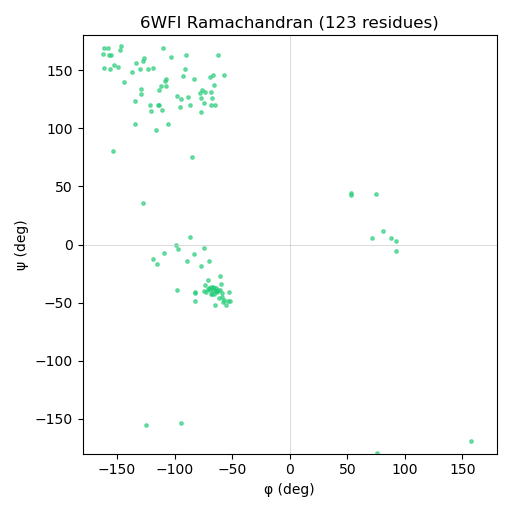94 ALA A N 1
ATOM 791 C CA . ALA A 1 94 ? 34.287 9.080 12.925 1.00 17.94 94 ALA A CA 1
ATOM 792 C C . ALA A 1 94 ? 32.836 9.365 13.228 1.00 17.11 94 ALA A C 1
ATOM 793 O O . ALA A 1 94 ? 32.293 9.067 14.312 1.00 17.48 94 ALA A O 1
ATOM 795 N N . ASP A 1 95 ? 32.123 10.008 12.281 1.00 16.66 95 ASP A N 1
ATOM 796 C CA A ASP A 1 95 ? 30.708 10.382 12.519 0.50 15.69 95 ASP A CA 1
ATOM 797 C CA B ASP A 1 95 ? 30.730 10.413 12.535 0.50 16.30 95 ASP A CA 1
ATOM 798 C C . ASP A 1 95 ? 29.858 9.142 12.531 1.00 14.18 95 ASP A C 1
ATOM 799 O O . ASP A 1 95 ? 28.951 9.054 13.396 1.00 15.27 95 ASP A O 1
ATOM 808 N N . ALA A 1 96 ? 30.144 8.147 11.739 1.00 14.42 96 ALA A N 1
ATOM 809 C CA . ALA A 1 96 ? 29.408 6.876 11.781 1.00 15.98 96 ALA A CA 1
ATOM 810 C C . ALA A 1 96 ? 29.653 6.157 13.111 1.00 15.12 96 ALA A C 1
ATOM 811 O O . ALA A 1 96 ? 28.667 5.605 13.665 1.00 15.91 96 ALA A O 1
ATOM 813 N N . ALA A 1 97 ? 30.848 6.206 13.653 1.00 14.71 97 ALA A N 1
ATOM 814 C CA . ALA A 1 97 ? 31.101 5.529 14.952 1.00 15.68 97 ALA A CA 1
ATOM 815 C C . ALA A 1 97 ? 30.364 6.257 16.035 1.00 15.27 97 ALA A C 1
ATOM 816 O O . ALA A 1 97 ? 29.722 5.611 16.919 1.00 16.10 97 ALA A O 1
ATOM 818 N N . ASP A 1 98 ? 30.312 7.579 16.003 1.00 14.95 98 ASP A N 1
ATOM 819 C CA . ASP A 1 98 ? 29.593 8.313 17.015 1.00 15.46 98 ASP A CA 1
ATOM 820 C C . ASP A 1 98 ? 28.109 8.007 16.979 1.00 15.40 98 ASP A C 1
ATOM 821 O O . ASP A 1 98 ? 27.387 7.888 18.012 1.00 15.67 98 ASP A O 1
ATOM 826 N N . ILE A 1 99 ? 27.509 7.880 15.793 1.00 13.73 99 ILE A N 1
ATOM 827 C CA . ILE A 1 99 ? 26.079 7.606 15.623 1.00 13.78 99 ILE A CA 1
ATOM 828 C C . ILE A 1 99 ? 25.790 6.140 16.017 1.00 13.30 99 ILE A C 1
ATOM 829 O O . ILE A 1 99 ? 24.757 5.905 16.686 1.00 13.24 99 ILE A O 1
ATOM 834 N N . ARG A 1 100 ? 26.657 5.230 15.639 1.00 13.75 100 ARG A N 1
ATOM 835 C CA . ARG A 1 100 ? 26.527 3.826 16.116 1.00 14.76 100 ARG A CA 1
ATOM 836 C C . ARG A 1 100 ? 26.430 3.828 17.641 1.00 14.83 100 ARG A C 1
ATOM 837 O O . ARG A 1 100 ? 25.586 3.084 18.185 1.00 13.57 100 ARG A O 1
ATOM 845 N N . ASP A 1 101 ? 27.209 4.653 18.304 1.00 15.22 101 ASP A N 1
ATOM 846 C CA . ASP A 1 101 ? 27.217 4.656 19.781 1.00 14.63 101 ASP A CA 1
ATOM 847 C C . ASP A 1 101 ? 26.000 5.295 20.366 1.00 17.17 101 ASP A C 1
ATOM 848 O O . ASP A 1 101 ? 25.771 5.195 21.611 1.00 16.80 101 ASP A O 1
ATOM 853 N N . LYS A 1 102 ? 25.075 5.833 19.566 1.00 14.44 102 LYS A N 1
ATOM 854 C CA . LYS A 1 102 ? 23.762 6.315 20.019 1.00 14.96 102 LYS A CA 1
ATOM 855 C C . LYS A 1 102 ? 22.681 5.267 19.808 1.00 13.66 102 LYS A C 1
ATOM 856 O O . LYS A 1 102 ? 21.520 5.489 20.172 1.00 16.44 102 LYS A O 1
ATOM 862 N N . GLY A 1 103 ? 22.989 4.128 19.203 1.00 13.50 103 GLY A N 1
ATOM 863 C CA . GLY A 1 103 ? 21.992 3.071 18.992 1.00 14.19 103 GLY A CA 1
ATOM 864 C C . GLY A 1 103 ? 21.249 3.119 17.683 1.00 15.15 103 GLY A C 1
ATOM 865 O O . GLY A 1 103 ? 20.391 2.293 17.404 1.00 15.75 103 GLY A O 1
ATOM 866 N N . VAL A 1 104 ? 21.614 4.089 16.816 1.00 13.74 104 VAL A N 1
ATOM 867 C CA . VAL A 1 104 ? 21.096 4.141 15.426 1.00 13.37 104 VAL A CA 1
ATOM 868 C C . VAL A 1 104 ? 21.876 3.087 14.635 1.00 11.57 104 VAL A C 1
ATOM 869 O O . VAL A 1 104 ? 23.100 3.077 14.684 1.00 13.23 104 VAL A O 1
ATOM 873 N N . ARG A 1 105 ? 21.166 2.238 13.899 1.00 11.88 105 ARG A N 1
ATOM 874 C CA . ARG A 1 105 ? 21.822 1.210 13.124 1.00 11.97 105 ARG A CA 1
ATOM 875 C C . ARG A 1 105 ? 22.626 1.797 11.976 1.00 12.36 105 ARG A C 1
ATOM 876 O O . ARG A 1 105 ? 21.989 2.387 11.054 1.00 13.86 105 ARG A O 1
ATOM 884 N N . VAL A 1 106 ? 23.905 1.574 11.928 1.00 11.91 106 VAL A N 1
ATOM 885 C CA . VAL A 1 106 ? 24.801 1.934 10.813 1.00 12.49 106 VAL A CA 1
ATOM 886 C C . VAL A 1 106 ? 24.933 0.732 9.937 1.00 13.27 106 VAL A C 1
ATOM 887 O O . VAL A 1 106 ? 25.402 -0.349 10.441 1.00 15.26 106 VAL A O 1
ATOM 891 N N . LEU A 1 107 ? 24.545 0.760 8.691 1.00 13.71 107 LEU A N 1
ATOM 892 C CA . LEU A 1 107 ? 24.435 -0.420 7.857 1.00 16.17 107 LEU A CA 1
ATOM 893 C C . LEU A 1 107 ? 25.817 -0.992 7.498 1.00 18.15 107 LEU A C 1
ATOM 894 O O . LEU A 1 107 ? 25.831 -2.237 7.367 1.00 22.17 107 LEU A O 1
ATOM 899 N N . TYR A 1 108 ? 26.855 -0.209 7.387 1.00 18.59 108 TYR A N 1
ATOM 900 C CA . TYR A 1 108 ? 28.159 -0.828 6.991 1.00 21.17 108 TYR A CA 1
ATOM 901 C C . TYR A 1 108 ? 29.093 -0.872 8.182 1.00 22.90 108 TYR A C 1
ATOM 902 O O . TYR A 1 108 ? 29.238 0.082 8.868 1.00 24.51 108 TYR A O 1
ATOM 911 N N . ASP A 1 109 ? 29.894 -1.912 8.364 1.00 24.76 109 ASP A N 1
ATOM 912 C CA . ASP A 1 109 ? 31.030 -1.812 9.340 1.00 24.13 109 ASP A CA 1
ATOM 913 C C . ASP A 1 109 ? 32.043 -0.694 9.011 1.00 25.17 109 ASP A C 1
ATOM 914 O O . ASP A 1 109 ? 32.483 0.016 9.894 1.00 30.47 109 ASP A O 1
ATOM 919 N N . GLU A 1 110 ? 32.250 -0.462 7.723 1.00 21.47 110 GLU A N 1
ATOM 920 C CA . GLU A 1 110 ? 33.289 0.410 7.169 1.00 21.23 110 GLU A CA 1
ATOM 921 C C . GLU A 1 110 ? 32.635 1.051 5.964 1.00 17.10 110 GLU A C 1
ATOM 922 O O . GLU A 1 110 ? 31.999 0.380 5.166 1.00 18.43 110 GLU A O 1
ATOM 928 N N . PRO A 1 111 ? 32.921 2.361 5.803 1.00 16.61 111 PRO A N 1
ATOM 929 C CA . PRO A 1 111 ? 32.316 2.995 4.617 1.00 16.05 111 PRO A CA 1
ATOM 930 C C . PRO A 1 111 ? 32.643 2.355 3.264 1.00 16.61 111 PRO A C 1
ATOM 931 O O . PRO A 1 111 ? 33.785 1.787 3.107 1.00 19.15 111 PRO A O 1
ATOM 935 N N . ARG A 1 112 ? 31.737 2.369 2.336 1.00 15.64 112 ARG A N 1
ATOM 936 C CA . ARG A 1 112 ? 31.843 1.733 1.025 1.00 16.27 112 ARG A CA 1
ATOM 937 C C . ARG A 1 112 ? 31.964 2.826 -0.063 1.00 16.35 112 ARG A C 1
ATOM 938 O O . ARG A 1 112 ? 31.841 4.022 0.242 1.00 15.47 112 ARG A O 1
ATOM 946 N N . ARG A 1 113 ? 32.290 2.418 -1.276 1.00 16.92 113 ARG A N 1
ATOM 947 C CA . ARG A 1 113 ? 32.454 3.423 -2.353 1.00 15.99 113 ARG A CA 1
ATOM 948 C C . ARG A 1 113 ? 31.118 3.917 -2.863 1.00 16.40 113 ARG A C 1
ATOM 949 O O . ARG A 1 113 ? 30.227 3.135 -3.222 1.00 18.35 113 ARG A O 1
ATOM 957 N N . GLY A 1 114 ? 31.014 5.233 -2.986 1.00 15.76 114 GLY A N 1
ATOM 958 C CA . GLY A 1 114 ? 29.890 5.860 -3.635 1.00 16.12 114 GLY A CA 1
ATOM 959 C C . GLY A 1 114 ? 30.353 6.768 -4.761 1.00 16.04 114 GLY A C 1
ATOM 960 O O . GLY A 1 114 ? 31.494 6.641 -5.243 1.00 18.70 114 GLY A O 1
ATOM 961 N N . SER A 1 115 ? 29.534 7.736 -5.062 1.00 15.69 115 SER A N 1
ATOM 962 C CA A SER A 1 115 ? 29.685 8.610 -6.25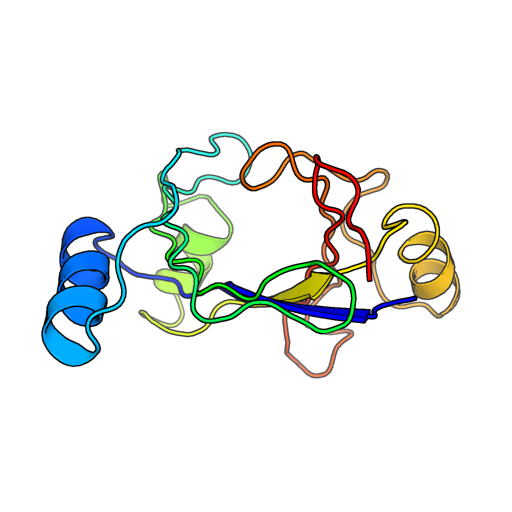0 0.50 15.95 115 SER A CA 1
ATOM 963 C CA B SER A 1 115 ? 29.678 8.614 -6.247 0.50 16.66 115 SER A CA 1
ATOM 964 C C . SER A 1 115 ? 31.065 9.249 -6.253 1.00 15.29 115 SER A C 1
ATOM 965 O O . SER A 1 115 ? 31.507 9.771 -5.248 1.00 14.25 115 SER A O 1
ATOM 970 N N . MET A 1 116 ? 31.708 9.243 -7.422 1.00 14.96 116 MET A N 1
ATOM 971 C CA . MET A 1 116 ? 32.951 9.999 -7.639 1.00 14.54 116 MET A CA 1
ATOM 972 C C . MET A 1 116 ? 34.007 9.668 -6.581 1.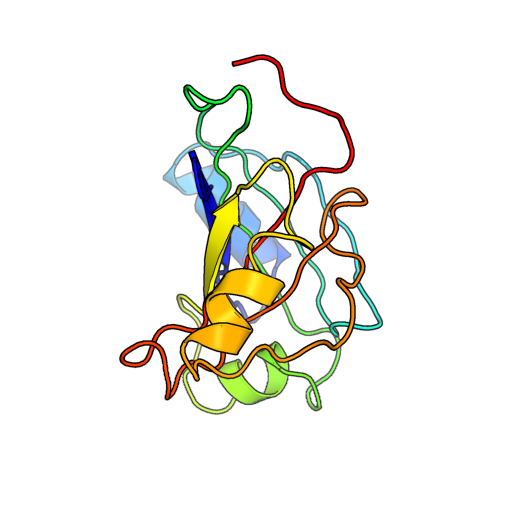00 13.77 116 MET A C 1
ATOM 973 O O . MET A 1 116 ? 34.684 10.510 -6.059 1.00 14.69 116 MET A O 1
ATOM 978 N N . GLY A 1 117 ? 34.146 8.353 -6.286 1.00 14.79 117 GLY A N 1
ATOM 979 C CA . GLY A 1 117 ? 35.137 7.863 -5.342 1.00 15.08 117 GLY A CA 1
ATOM 980 C C . GLY A 1 117 ? 34.847 8.173 -3.890 1.00 14.81 117 GLY A C 1
ATOM 981 O O . GLY A 1 117 ? 35.722 7.943 -3.042 1.00 16.80 117 GLY A O 1
ATOM 982 N N . SER A 1 118 ? 33.691 8.758 -3.561 1.00 14.49 118 SER A N 1
ATOM 983 C CA . SER A 1 118 ? 33.312 9.118 -2.170 1.00 14.01 118 SER A CA 1
ATOM 984 C C . SER A 1 118 ? 33.243 7.824 -1.342 1.00 13.72 118 SER A C 1
ATOM 985 O O . SER A 1 118 ? 33.127 6.714 -1.839 1.00 14.59 118 SER A O 1
ATOM 988 N N . ARG A 1 119 ? 33.270 8.060 -0.044 1.00 13.67 119 ARG A N 1
ATOM 989 C CA A ARG A 1 119 ? 33.062 6.934 0.905 0.50 13.83 119 ARG A CA 1
ATOM 990 C CA B ARG A 1 119 ? 33.127 6.991 0.979 0.50 13.47 119 ARG A CA 1
ATOM 991 C C . ARG A 1 119 ? 31.803 7.224 1.710 1.00 12.56 119 ARG A C 1
ATOM 992 O O . ARG A 1 119 ? 31.606 8.316 2.219 1.00 13.66 119 ARG A O 1
ATOM 1007 N N . ILE A 1 120 ? 30.952 6.205 1.767 1.00 13.38 120 ILE A N 1
ATOM 1008 C CA . ILE A 1 120 ? 29.558 6.406 2.186 1.00 13.38 120 ILE A CA 1
ATOM 1009 C C . ILE A 1 120 ? 29.182 5.336 3.210 1.00 13.80 120 ILE A C 1
ATOM 1010 O O . ILE A 1 120 ? 29.650 4.165 3.180 1.00 14.59 120 ILE A O 1
ATOM 1015 N N . THR A 1 121 ? 28.190 5.648 4.025 1.00 12.89 121 THR A N 1
ATOM 1016 C CA . THR A 1 121 ? 27.463 4.649 4.851 1.00 12.56 121 THR A CA 1
ATOM 1017 C C . THR A 1 121 ? 26.032 5.114 4.946 1.00 12.72 121 THR A C 1
ATOM 1018 O O . THR A 1 121 ? 25.685 6.248 4.569 1.00 12.34 121 THR A O 1
ATOM 1022 N N . PHE A 1 122 ? 25.193 4.266 5.476 1.00 12.74 122 PHE A N 1
ATOM 1023 C CA . PHE A 1 122 ? 23.765 4.543 5.635 1.00 11.79 122 PHE A CA 1
ATOM 1024 C C . PHE A 1 122 ? 23.288 4.253 7.038 1.00 12.00 122 PHE A C 1
ATOM 1025 O O . PHE A 1 122 ? 23.900 3.349 7.713 1.00 12.97 122 PHE A O 1
ATOM 1033 N N . LEU A 1 123 ? 22.290 4.957 7.466 1.00 11.82 123 LEU A N 1
ATOM 1034 C CA . LEU A 1 123 ? 21.599 4.749 8.744 1.00 11.87 123 LEU A CA 1
ATOM 1035 C C . LEU A 1 123 ? 20.253 4.171 8.443 1.00 12.32 123 LEU A C 1
ATOM 1036 O O . LEU A 1 123 ? 19.526 4.611 7.524 1.00 13.45 123 LEU A O 1
ATOM 1041 N N . HIS A 1 124 ? 19.768 3.216 9.251 1.00 12.08 124 HIS A N 1
ATOM 1042 C CA . HIS A 1 124 ? 18.539 2.495 8.945 1.00 12.42 124 HIS A CA 1
ATOM 1043 C C . HIS A 1 124 ? 17.353 3.439 9.055 1.00 12.09 124 HIS A C 1
ATOM 1044 O O . HIS A 1 124 ? 17.201 4.169 10.037 1.00 12.12 124 HIS A O 1
ATOM 1051 N N . PRO A 1 125 ? 16.463 3.462 8.037 1.00 12.54 125 PRO A N 1
ATOM 1052 C CA . PRO A 1 125 ? 15.370 4.414 8.072 1.00 12.56 125 PRO A CA 1
ATOM 1053 C C . PRO A 1 125 ? 14.436 4.270 9.237 1.00 12.47 125 PRO A C 1
ATOM 1054 O O . PRO A 1 125 ? 13.838 5.224 9.711 1.00 13.38 125 PRO A O 1
ATOM 1058 N N . LYS A 1 126 ? 14.342 3.033 9.769 1.00 12.90 126 LYS A N 1
ATOM 1059 C CA A LYS A 1 126 ? 13.402 2.838 10.896 0.50 13.68 126 LYS A CA 1
ATOM 1060 C CA B LYS A 1 126 ? 13.418 2.820 10.905 0.50 13.67 126 LYS A CA 1
ATOM 1061 C C . LYS A 1 126 ? 14.007 3.415 12.167 1.00 14.10 126 LYS A C 1
ATOM 1062 O O . LYS A 1 126 ? 13.227 3.641 13.140 1.00 16.51 126 LYS A O 1
ATOM 1073 N N . ASP A 1 127 ? 15.253 3.782 12.186 1.00 12.44 127 ASP A N 1
ATOM 1074 C CA . ASP A 1 127 ? 15.872 4.471 13.307 1.00 12.72 127 ASP A CA 1
ATOM 1075 C C . ASP A 1 127 ? 15.953 5.988 13.097 1.00 11.85 127 ASP A C 1
ATOM 1076 O O . ASP A 1 127 ? 16.396 6.706 13.983 1.00 14.41 127 ASP A O 1
ATOM 1081 N N . CYS A 1 128 ? 15.477 6.461 11.945 1.00 12.01 128 CYS A N 1
ATOM 1082 C CA . CYS A 1 128 ? 15.633 7.869 11.548 1.00 12.43 128 CYS A CA 1
ATOM 1083 C C . CYS A 1 128 ? 14.277 8.411 11.192 1.00 12.95 128 CYS A C 1
ATOM 1084 O O . CYS A 1 128 ? 14.148 9.258 10.259 1.00 13.15 128 CYS A O 1
ATOM 1087 N N . HIS A 1 129 ? 13.203 8.029 11.854 1.00 13.11 129 HIS A N 1
ATOM 1088 C CA . HIS A 1 129 ? 11.847 8.546 11.598 1.00 13.57 129 HIS A CA 1
ATOM 1089 C C . HIS A 1 129 ? 11.529 8.388 10.123 1.00 12.85 129 HIS A C 1
ATOM 1090 O O . HIS A 1 129 ? 10.896 9.298 9.523 1.00 14.14 129 HIS A O 1
ATOM 1097 N N . GLY A 1 130 ? 11.851 7.279 9.505 1.00 12.86 130 GLY A N 1
ATOM 1098 C CA . GLY A 1 130 ? 11.408 6.919 8.186 1.00 12.77 130 GLY A CA 1
ATOM 1099 C C . GLY A 1 130 ? 12.280 7.426 7.031 1.00 13.15 130 GLY A C 1
ATOM 1100 O O . GLY A 1 130 ? 11.864 7.265 5.919 1.00 14.49 130 GLY A O 1
ATOM 1101 N N . VAL A 1 131 ? 13.424 8.051 7.347 1.00 12.66 131 VAL A N 1
ATOM 1102 C CA . VAL A 1 131 ? 14.287 8.639 6.287 1.00 11.93 131 VAL A CA 1
ATOM 1103 C C . VAL A 1 131 ? 15.552 7.821 6.202 1.00 10.93 131 VAL A C 1
ATOM 1104 O O . VAL A 1 131 ? 16.366 7.761 7.138 1.00 11.85 131 VAL A O 1
ATOM 1108 N N . LEU A 1 132 ? 15.761 7.161 5.062 1.00 11.75 132 LEU A N 1
ATOM 1109 C CA . LEU A 1 132 ? 17.027 6.514 4.758 1.00 11.94 132 LEU A CA 1
ATOM 1110 C C . LEU A 1 132 ? 18.086 7.599 4.642 1.00 11.07 132 LEU A C 1
ATOM 1111 O O . LEU A 1 132 ? 17.922 8.498 3.802 1.00 11.98 132 LEU A O 1
ATOM 1116 N N . THR A 1 133 ? 19.089 7.526 5.475 1.00 10.57 133 THR A N 1
ATOM 1117 C CA . THR A 1 133 ? 20.036 8.652 5.679 1.00 11.38 133 THR A CA 1
ATOM 1118 C C . THR A 1 133 ? 21.425 8.204 5.353 1.00 11.26 133 THR A C 1
ATOM 1119 O O . THR A 1 133 ? 21.957 7.259 5.975 1.00 12.98 133 THR A O 1
ATOM 1123 N N . GLU A 1 134 ? 22.090 8.817 4.402 1.00 11.57 134 GLU A N 1
ATOM 1124 C CA A GLU A 1 134 ? 23.466 8.506 4.027 0.50 11.30 134 GLU A CA 1
ATOM 1125 C CA B GLU A 1 134 ? 23.458 8.527 3.983 0.50 12.10 134 GLU A CA 1
ATOM 1126 C C . GLU A 1 134 ? 24.393 9.562 4.619 1.00 10.58 134 GLU A C 1
ATOM 1127 O O . GLU A 1 134 ? 24.050 10.728 4.744 1.00 11.58 134 GLU A O 1
ATOM 1138 N N . LEU A 1 135 ? 25.577 9.085 4.997 1.00 11.03 135 LEU A N 1
ATOM 1139 C CA . LEU A 1 135 ? 26.688 9.938 5.407 1.00 11.71 135 LEU A CA 1
ATOM 1140 C C . LEU A 1 135 ? 27.794 9.788 4.376 1.00 12.03 135 LEU A C 1
ATOM 1141 O O . LEU A 1 135 ? 28.080 8.647 3.993 1.00 12.97 135 LEU A O 1
ATOM 1146 N N . VAL A 1 136 ? 28.365 10.898 3.912 1.00 11.49 136 VAL A N 1
ATOM 1147 C CA A VAL A 1 136 ? 29.369 10.804 2.822 0.50 11.27 136 VAL A CA 1
ATOM 1148 C CA B VAL A 1 136 ? 29.287 10.948 2.726 0.50 13.11 136 VAL A CA 1
ATOM 1149 C C . VAL A 1 136 ? 30.532 11.763 3.081 1.00 12.19 136 VAL A C 1
ATOM 1150 O O . VAL A 1 136 ? 30.360 12.895 3.481 1.00 12.35 136 VAL A O 1
ATOM 1157 N N . THR A 1 137 ? 31.712 11.189 2.804 1.00 12.60 137 THR A N 1
ATOM 1158 C CA . THR A 1 137 ? 32.920 12.028 2.705 1.00 13.54 137 THR A CA 1
ATOM 1159 C C . THR A 1 137 ? 33.411 11.969 1.270 1.00 12.57 137 THR A C 1
ATOM 1160 O O . THR A 1 137 ? 33.649 10.934 0.707 1.00 13.76 137 THR A O 1
ATOM 1164 N N . SER A 1 138 ? 33.462 13.141 0.655 1.00 13.68 138 SER A N 1
ATOM 1165 C CA A SER A 1 138 ? 33.965 13.273 -0.725 0.50 13.30 138 SER A CA 1
ATOM 1166 C CA B SER A 1 138 ? 33.962 13.284 -0.725 0.50 15.38 138 SER A CA 1
ATOM 1167 C C . SER A 1 138 ? 35.400 12.795 -0.837 1.00 15.74 138 SER A C 1
ATOM 1168 O O . SER A 1 138 ? 36.170 12.869 0.130 1.00 17.33 138 SER A O 1
ATOM 1173 N N . ALA A 1 139 ? 35.751 12.286 -2.014 1.00 15.62 139 ALA A N 1
ATOM 1174 C CA . ALA A 1 139 ? 37.128 11.798 -2.233 1.00 18.72 139 ALA A CA 1
ATOM 1175 C C . ALA A 1 139 ? 38.130 12.950 -2.202 1.00 25.24 139 ALA A C 1
ATOM 1176 O O . ALA A 1 139 ? 39.252 12.674 -1.729 1.00 31.34 139 ALA A O 1
ATOM 1178 N N . ALA A 1 140 ? 37.779 14.081 -2.769 1.00 26.06 140 ALA A N 1
ATOM 1179 C CA . ALA A 1 140 ? 38.675 15.269 -2.828 1.00 38.05 140 ALA A CA 1
ATOM 1180 C C . ALA A 1 140 ? 38.436 16.071 -1.546 1.00 41.94 140 ALA A C 1
ATOM 1181 O O . ALA A 1 140 ? 37.232 16.302 -1.182 1.00 39.96 140 ALA A O 1
ATOM 1183 N N . VAL A 1 141 ? 39.486 16.388 -0.785 1.00 56.83 141 VAL A N 1
ATOM 1184 C CA . VAL A 1 141 ? 39.313 17.126 0.508 1.00 62.31 141 VAL A CA 1
ATOM 1185 C C . VAL A 1 141 ? 38.775 18.536 0.186 1.00 60.18 141 VAL A C 1
ATOM 1186 O O . VAL A 1 141 ? 39.232 19.134 -0.807 1.00 53.67 141 VAL A O 1
ATOM 1190 N N . GLU A 1 142 ? 37.794 19.017 0.961 1.00 51.71 142 GLU A N 1
ATOM 1191 C CA . GLU A 1 142 ? 37.109 20.331 0.765 1.00 43.73 142 GLU A CA 1
ATOM 1192 C C . GLU A 1 142 ? 37.777 21.451 1.577 1.00 52.56 142 GLU A C 1
ATOM 1193 O O . GLU A 1 142 ? 38.180 21.172 2.724 1.00 48.45 142 GLU A O 1
ATOM 1199 N N . SER A 1 143 ? 37.802 22.673 1.012 1.00 53.65 143 SER A N 1
ATOM 1200 C CA . SER A 1 143 ? 38.235 23.940 1.671 1.00 62.29 143 SER A CA 1
ATOM 1201 C C . SER A 1 143 ? 37.012 24.804 1.997 1.00 56.59 143 SER A C 1
ATOM 1202 O O . SER A 1 143 ? 36.448 25.428 1.097 1.00 60.82 143 SER A O 1
ATOM 1205 N N . PRO A 1 144 ? 36.566 24.861 3.276 1.00 53.66 144 PRO A N 1
ATOM 1206 C CA . PRO A 1 144 ? 35.431 25.706 3.690 1.00 58.04 144 PRO A CA 1
ATOM 1207 C C . PRO A 1 144 ? 35.395 27.156 3.177 1.00 58.51 144 PRO A C 1
ATOM 1208 O O . PRO A 1 144 ? 36.444 27.808 3.103 1.00 65.04 144 PRO A O 1
#

Radius of gyration: 14.72 Å; Cα contacts (8 Å, |Δi|>4): 407; chains: 1; bounding box: 33×34×40 Å

Solvent-accessible surface area: 7825 Å² total; per-residue (Å²): 99,73,73,18,101,8,3,61,0,21,1,2,109,72,2,89,56,24,28,81,99,35,102,64,76,115,49,55,113,66,105,69,72,37,70,5,107,107,34,0,10,87,5,1,3,0,70,67,71,100,32,111,21,32,6,8,18,26,20,12,0,5,44,31,54,99,159,121,11,62,5,8,139,68,9,93,172,62,27,100,26,89,21,9,53,0,55,0,0,92,71,0,55,48,17,10,32,83,28,137,103,155,61,34,120,36,82,31,151,119,21,96,137,4,9,66,40,8,101,10,1,20,11,48,39,158,48,28,188,59,60,30,11,5,0,4,26,31,68,78,150,45,99,135

B-factor: mean 22.03, std 11.93, range [8.06, 77.83]

Foldseek 3Di:
DFFDFAEWEWEAADQVVVQVVCCVPPVFHFPDWDDDVVQQWTWTWTWDAAGPQQGTYTYIYTHGNDCPHQRNVVCVVPNTTTQATETEDQCLLVVLVVVVVVVFDKPDPFFDADDQRKTKIWTDCVSVVNHTYMYIYHPDRGDD

CATH classification: 3.10.180.10

Secondary structure (DSSP, 8-state):
-EEEEEEEEEE-S-HHHHHHHHHHHH-PPEEEEEEETTTTEEEEEEEEEE-TTS-EEEEEEEEESSSSSHHHHHHHHH-SEEEEEEEEES-HHHHHHHHHTTTPPBS-SS-EE-GGG-EEEEE-GGGTTT--EEEEE-SSPP--

Sequence (144 aa):
SSLLTRIDHIGIACHDLDATVEFYRATYGFEVFHTTEEVNEEEQGVRREAMLLKINDTSDGGASSYLQQLLLEPTREDSAVGKWLAKKNGEGVHHHIAFGTADVDADDAADIRDKGVRVLYDEPRRGSSMGSRRITFLHPKKDCHGVLTEELVVTSSAAVESP

Organism: Streptomyces coelicolor (strain ATCC BAA-471 / A3(2) / M145) (NCBI:txid100226)

Nearest PDB structures (foldseek):
  6xbv-assembly1_A-2  TM=1.006E+00  e=1.482E-31  Streptomyces coelicolor A3(2)
  6wf7-assembly1_A  TM=1.007E+00  e=2.575E-31  Streptomyces coelicolor A3(2)
  6xbr-assembly1_A-2  TM=1.007E+00  e=3.501E-31  Streptomyces coelicolor A3(2)
  6xbs-assembly1_A-2  TM=1.007E+00  e=7.545E-30  Streptomyces coelicolor A3(2)
  6xbt-assembly1_A-2  TM=1.006E+00  e=9.071E-30  Streptomyces coelicolor A3(2)

InterPro domains:
  IPR017515 Methylmalonyl-CoA epimerase [TIGR03081] (4-136)
  IPR017515 Methylmalonyl-CoA epimerase [cd07249] (5-136)
  IPR029068 Glyoxalase/Bleomycin resistance protein/Dihydroxybiphenyl dioxygenase [G3DSA:3.10.180.10] (1-138)
  IPR029068 Glyoxalase/Bleomycin resistance protein/Dihydroxybiphenyl dioxygenase [SSF54593] (1-138)
  IPR037523 Vicinal oxygen chelate (VOC), core domain [PS51819] (4-138)
  IPR051785 Methylmalonyl-CoA/ethylmalonyl-CoA epimerase [PTHR43048] (1-138)